Protein AF-A0A2K3MEK4-F1 (afdb_monomer_lite)

InterPro domains:
  IPR025799 Protein arginine N-methyltransferase [PTHR11006] (7-60)
  IPR029063 S-adenosyl-L-methionine-dependent methyltransferase superfamily [G3DSA:3.40.50.150] (4-60)
  IPR029063 S-adenosyl-L-methionine-dependent methyltransferase superfamily [SSF53335] (7-60)

Secondary structure (DSSP, 8-state):
----TT-EEEEES-TT-HHHHHHHHTT-SEEEEE-SSTHHHHHHHHHHHTT-TTTEEEE-

Sequence (60 aa):
MIPCIARVIVDVGCGTGILSIYCALAGARKVYAIEASEMALLAERIVEDNRLSEVITVLQ

Organism: Trifolium pratense (NCBI:txid57577)

Foldseek 3Di:
DDQQAAAEEEAAQCQLVPVVVVNVVSHYQAYEYEHPDPSLVNNVVSCVVVVNCNRYDYDD

Radius of gyration: 10.3 Å; chains: 1; bounding box: 21×29×21 Å

Structure (mmCIF, N/CA/C/O backbone):
data_AF-A0A2K3MEK4-F1
#
_entry.id   AF-A0A2K3MEK4-F1
#
loop_
_atom_site.group_PDB
_atom_site.id
_atom_site.type_symbol
_atom_site.label_atom_id
_atom_site.label_alt_id
_atom_site.label_comp_id
_atom_site.label_asym_id
_atom_site.label_entity_id
_atom_site.label_seq_id
_atom_site.pdbx_PDB_ins_code
_atom_site.Cartn_x
_atom_site.Cartn_y
_atom_site.Cartn_z
_atom_site.occupancy
_atom_site.B_iso_or_equiv
_atom_site.auth_seq_id
_atom_site.auth_comp_id
_atom_site.auth_asym_id
_atom_site.auth_atom_id
_atom_site.pdbx_PDB_model_num
ATOM 1 N N . MET A 1 1 ? -0.459 20.596 -4.913 1.00 54.62 1 MET A N 1
ATOM 2 C CA . MET A 1 1 ? -0.756 19.155 -4.757 1.00 54.62 1 MET A CA 1
ATOM 3 C C . MET A 1 1 ? -1.735 18.788 -5.865 1.00 54.62 1 MET A C 1
ATOM 5 O O . MET A 1 1 ? -2.767 19.440 -5.938 1.00 54.62 1 MET A O 1
ATOM 9 N N . ILE A 1 2 ? -1.393 17.883 -6.789 1.00 64.00 2 ILE A N 1
ATOM 10 C CA . ILE A 1 2 ? -2.316 17.488 -7.869 1.00 64.00 2 ILE A CA 1
ATOM 11 C C . ILE A 1 2 ? -3.301 16.467 -7.277 1.00 64.00 2 ILE A C 1
ATOM 13 O O . ILE A 1 2 ? -2.854 15.404 -6.850 1.00 64.00 2 ILE A O 1
ATOM 17 N N . PRO A 1 3 ? -4.610 16.757 -7.211 1.00 66.50 3 PRO A N 1
ATOM 18 C CA . PRO A 1 3 ? -5.580 15.808 -6.677 1.00 66.50 3 PRO A CA 1
ATOM 19 C C . PRO A 1 3 ? -5.691 14.583 -7.599 1.00 66.50 3 PRO A C 1
ATOM 21 O O . PRO A 1 3 ? -5.832 14.731 -8.815 1.00 66.50 3 PRO A O 1
ATOM 24 N N . CYS A 1 4 ? -5.642 13.373 -7.030 1.00 75.69 4 CYS A N 1
ATOM 25 C CA . CYS A 1 4 ? -5.669 12.092 -7.758 1.00 75.69 4 CYS A CA 1
ATOM 26 C C . CYS A 1 4 ? -7.088 11.623 -8.137 1.00 75.69 4 CYS A C 1
ATOM 28 O O . CYS A 1 4 ? -7.259 10.479 -8.557 1.00 75.69 4 CYS A O 1
ATOM 30 N N . ILE A 1 5 ? -8.081 12.515 -8.035 1.00 82.94 5 ILE A N 1
ATOM 31 C CA . ILE A 1 5 ? -9.515 12.226 -8.177 1.00 82.94 5 ILE A CA 1
ATOM 32 C C . ILE A 1 5 ? -9.790 11.350 -9.405 1.00 82.94 5 ILE A C 1
ATOM 34 O O . ILE A 1 5 ? -9.479 11.724 -10.538 1.00 82.94 5 ILE A O 1
ATOM 38 N N . ALA A 1 6 ? -10.386 10.185 -9.149 1.00 82.38 6 ALA A N 1
ATOM 39 C CA . ALA A 1 6 ? -10.853 9.219 -10.142 1.00 82.38 6 ALA A CA 1
ATOM 40 C C . ALA A 1 6 ? -9.773 8.647 -11.084 1.00 82.38 6 ALA A C 1
ATOM 42 O O . ALA A 1 6 ? -10.097 8.138 -12.160 1.00 82.38 6 ALA A O 1
ATOM 43 N N . ARG A 1 7 ? -8.491 8.684 -10.701 1.00 94.06 7 ARG A N 1
ATOM 44 C CA . ARG A 1 7 ? -7.406 8.046 -11.466 1.00 94.06 7 ARG A CA 1
ATOM 45 C C . ARG A 1 7 ? -7.095 6.644 -10.955 1.00 94.06 7 ARG A C 1
ATOM 47 O O . ARG A 1 7 ? -7.352 6.321 -9.799 1.00 94.06 7 ARG A O 1
ATOM 54 N N . VAL A 1 8 ? -6.552 5.820 -11.846 1.00 97.19 8 VAL A N 1
ATOM 55 C CA . VAL A 1 8 ? -5.891 4.564 -11.474 1.00 97.19 8 VAL A CA 1
ATOM 56 C C . VAL A 1 8 ? -4.411 4.878 -11.301 1.00 97.19 8 VAL A C 1
ATOM 58 O O . VAL A 1 8 ? -3.831 5.527 -12.171 1.00 97.19 8 VAL A O 1
ATOM 61 N N . ILE A 1 9 ?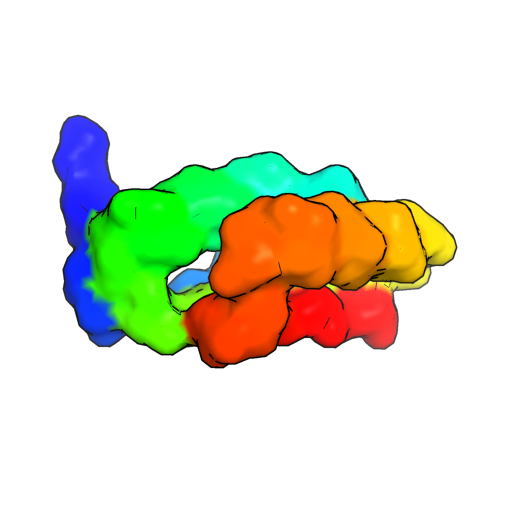 -3.834 4.461 -10.179 1.00 97.38 9 ILE A N 1
ATOM 62 C CA . ILE A 1 9 ? -2.440 4.715 -9.811 1.00 97.38 9 ILE A CA 1
ATOM 63 C C . ILE A 1 9 ? -1.693 3.384 -9.742 1.00 97.38 9 ILE A C 1
ATOM 65 O O . ILE A 1 9 ? -2.265 2.371 -9.340 1.00 97.38 9 ILE A O 1
ATOM 69 N N . VAL A 1 10 ? -0.420 3.402 -10.123 1.00 98.12 10 VAL A N 1
ATOM 70 C CA . VAL A 1 10 ? 0.516 2.298 -9.903 1.00 98.12 10 VAL A CA 1
ATOM 71 C C . VAL A 1 10 ? 1.653 2.827 -9.038 1.00 98.12 10 VAL A C 1
ATOM 73 O O . VAL A 1 10 ? 2.247 3.851 -9.372 1.00 98.12 10 VAL A O 1
ATOM 76 N N . ASP A 1 11 ? 1.919 2.143 -7.933 1.00 98.00 11 ASP A N 1
ATOM 77 C CA . ASP A 1 11 ? 2.992 2.424 -6.981 1.00 98.00 11 ASP A CA 1
ATOM 78 C C . ASP A 1 11 ? 4.001 1.272 -7.064 1.00 98.00 11 ASP A C 1
ATOM 80 O O . ASP A 1 11 ? 3.676 0.140 -6.713 1.00 98.00 11 ASP A O 1
ATOM 84 N N . VAL A 1 12 ? 5.184 1.527 -7.631 1.00 98.25 12 VAL A N 1
ATOM 85 C CA . VAL A 1 12 ? 6.194 0.496 -7.928 1.00 98.25 12 VAL A CA 1
ATOM 86 C C . VAL A 1 12 ? 7.273 0.514 -6.851 1.00 98.25 12 VAL A C 1
ATOM 88 O O . VAL A 1 12 ? 7.946 1.529 -6.684 1.00 98.25 12 VAL A O 1
ATOM 91 N N . GLY A 1 13 ? 7.471 -0.614 -6.169 1.00 97.56 13 GLY A N 1
ATOM 92 C CA . GLY A 1 13 ? 8.321 -0.693 -4.980 1.00 97.56 13 GLY A CA 1
ATOM 93 C C . GLY A 1 13 ? 7.649 -0.012 -3.793 1.00 97.56 13 GLY A C 1
ATOM 94 O O . GLY A 1 13 ? 8.223 0.895 -3.189 1.00 97.56 13 GLY A O 1
ATOM 95 N N . CYS A 1 14 ? 6.401 -0.393 -3.504 1.00 97.88 14 CYS A N 1
ATOM 96 C CA . CYS A 1 14 ? 5.580 0.333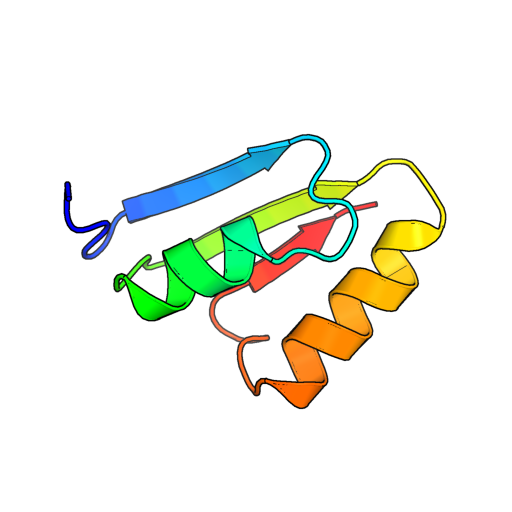 -2.541 1.00 97.88 14 CYS A CA 1
ATOM 97 C C . CYS A 1 14 ? 6.086 0.207 -1.094 1.00 97.88 14 CYS A C 1
ATOM 99 O O . CYS A 1 14 ? 5.687 1.009 -0.244 1.00 97.88 14 CYS A O 1
ATOM 101 N N . GLY A 1 15 ? 6.953 -0.768 -0.782 1.00 98.12 15 GLY A N 1
ATOM 102 C CA . GLY A 1 15 ? 7.459 -0.997 0.568 1.00 98.12 15 GLY A CA 1
ATOM 103 C C . GLY A 1 15 ? 6.310 -1.225 1.548 1.00 98.12 15 GLY A C 1
ATOM 104 O O . GLY A 1 15 ? 5.596 -2.210 1.445 1.00 98.12 15 GLY A O 1
ATOM 105 N N . THR A 1 16 ? 6.092 -0.295 2.484 1.00 97.38 16 THR A N 1
ATOM 106 C CA . THR A 1 16 ? 4.948 -0.321 3.422 1.00 97.38 16 THR A CA 1
ATOM 107 C C . THR A 1 16 ? 3.606 0.091 2.804 1.00 97.38 16 THR A C 1
ATOM 109 O O . THR A 1 16 ? 2.579 -0.012 3.468 1.00 97.38 16 THR A O 1
ATOM 112 N N . GLY A 1 17 ? 3.592 0.625 1.580 1.00 97.75 17 GLY A N 1
ATOM 113 C CA . GLY A 1 17 ? 2.387 1.122 0.910 1.00 97.75 17 GLY A CA 1
ATOM 114 C C . GLY A 1 17 ? 1.968 2.545 1.303 1.00 97.75 17 GLY A C 1
ATOM 115 O O . GLY A 1 17 ? 0.851 2.960 0.998 1.00 97.75 17 GLY A O 1
ATOM 116 N N . ILE A 1 18 ? 2.828 3.334 1.962 1.00 98.06 18 ILE A N 1
ATOM 117 C CA . ILE A 1 18 ? 2.461 4.684 2.438 1.00 98.06 18 ILE A CA 1
ATOM 118 C C . ILE A 1 18 ? 2.040 5.636 1.306 1.00 98.06 18 ILE A C 1
ATOM 120 O O . ILE A 1 18 ? 1.079 6.394 1.457 1.00 98.06 18 ILE A O 1
ATOM 124 N N . LEU A 1 19 ? 2.713 5.583 0.152 1.00 97.31 19 LEU A N 1
ATOM 125 C CA . LEU A 1 19 ? 2.350 6.409 -1.004 1.00 97.31 19 LEU A CA 1
ATOM 126 C C . LEU A 1 19 ? 1.025 5.946 -1.614 1.00 97.31 19 LEU A C 1
ATOM 128 O O . LEU A 1 19 ? 0.174 6.779 -1.926 1.00 97.31 19 LEU A O 1
ATOM 132 N N . SER A 1 20 ? 0.801 4.633 -1.678 1.00 98.00 20 SER A N 1
ATOM 133 C CA . SER A 1 20 ? -0.484 4.054 -2.067 1.00 98.00 20 SER A CA 1
ATOM 134 C C . SER A 1 20 ? -1.645 4.533 -1.187 1.00 98.00 20 SER A C 1
ATOM 136 O O . SER A 1 20 ? -2.703 4.900 -1.706 1.00 98.00 20 SER A O 1
ATOM 138 N N . ILE A 1 21 ? -1.437 4.626 0.130 1.00 97.88 21 ILE A N 1
ATOM 139 C CA . ILE A 1 21 ? -2.422 5.164 1.082 1.00 97.88 21 ILE A CA 1
ATOM 140 C C . ILE A 1 21 ? -2.697 6.640 0.808 1.00 97.88 21 ILE A C 1
ATOM 142 O O . ILE A 1 21 ? -3.856 7.042 0.710 1.00 97.88 21 ILE A O 1
ATOM 146 N N . TYR A 1 22 ? -1.661 7.456 0.610 1.00 96.94 22 TYR A N 1
ATOM 147 C CA . TYR A 1 22 ? -1.853 8.864 0.258 1.00 96.94 22 TYR A CA 1
ATOM 148 C C . TYR A 1 22 ? -2.599 9.043 -1.065 1.00 96.94 22 TYR A C 1
ATOM 150 O O . TYR A 1 22 ? -3.459 9.917 -1.160 1.00 96.94 22 TYR A O 1
ATOM 158 N N . CYS A 1 23 ? -2.346 8.199 -2.065 1.00 96.12 23 CYS A N 1
ATOM 159 C CA . CYS A 1 23 ? -3.101 8.210 -3.314 1.00 96.12 23 CYS A CA 1
ATOM 160 C C . CYS A 1 23 ? -4.580 7.862 -3.100 1.00 96.12 23 CYS A C 1
ATOM 162 O O . CYS A 1 23 ? -5.445 8.546 -3.653 1.00 96.12 23 CYS A O 1
ATOM 164 N N . ALA A 1 24 ? -4.881 6.856 -2.275 1.00 96.69 24 ALA A N 1
ATOM 165 C CA . ALA A 1 24 ? -6.254 6.503 -1.922 1.00 96.69 24 ALA A CA 1
ATOM 166 C C . ALA A 1 24 ? -6.970 7.656 -1.195 1.00 96.69 24 ALA A C 1
ATOM 168 O O . ALA A 1 24 ? -8.065 8.050 -1.596 1.00 96.69 24 ALA A O 1
ATOM 169 N N . LEU A 1 25 ? -6.319 8.278 -0.206 1.00 95.25 25 LEU A N 1
ATOM 170 C CA . LEU A 1 25 ? -6.852 9.440 0.520 1.00 95.25 25 LEU A CA 1
ATOM 171 C C . LEU A 1 25 ? -7.015 10.680 -0.375 1.00 95.25 25 LEU A C 1
ATOM 173 O O . LEU A 1 25 ? -7.926 11.479 -0.173 1.00 95.25 25 LEU A O 1
ATOM 177 N N . ALA A 1 26 ? -6.177 10.825 -1.403 1.00 95.50 26 ALA A N 1
ATOM 178 C CA . ALA A 1 26 ? -6.288 11.875 -2.416 1.00 95.50 26 ALA A CA 1
ATOM 179 C C . ALA A 1 26 ? -7.390 11.614 -3.467 1.00 95.50 26 ALA A C 1
ATOM 181 O O . ALA A 1 26 ? -7.500 12.369 -4.441 1.00 95.50 26 ALA A O 1
ATOM 182 N N . GLY A 1 27 ? -8.195 10.558 -3.295 1.00 94.88 27 GLY A N 1
ATOM 183 C CA . GLY A 1 27 ? -9.348 10.242 -4.137 1.00 94.88 27 GLY A CA 1
ATOM 184 C C . GLY A 1 27 ? -9.029 9.389 -5.365 1.00 94.88 27 GLY A C 1
ATOM 185 O O . GL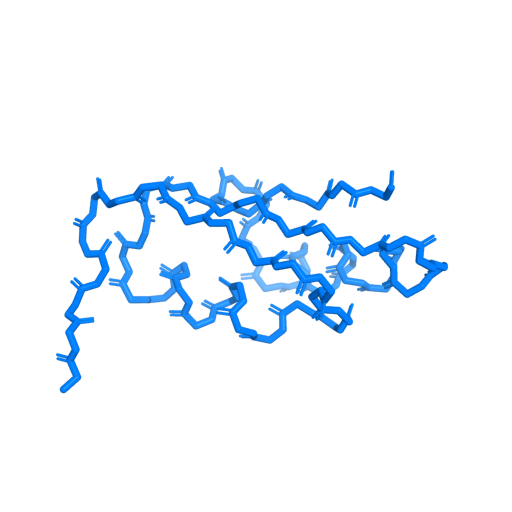Y A 1 27 ? -9.762 9.458 -6.358 1.00 94.88 27 GLY A O 1
ATOM 186 N N . ALA A 1 28 ? -7.941 8.612 -5.346 1.00 97.00 28 ALA A N 1
ATOM 187 C CA . ALA A 1 28 ? -7.698 7.618 -6.389 1.00 97.00 28 ALA A CA 1
ATOM 188 C C . ALA A 1 28 ? -8.869 6.623 -6.473 1.00 97.00 28 ALA A C 1
ATOM 190 O O . ALA A 1 28 ? -9.415 6.189 -5.463 1.00 97.00 28 ALA A O 1
ATOM 191 N N . ARG A 1 29 ? -9.243 6.240 -7.699 1.00 97.00 29 ARG A N 1
ATOM 192 C CA . ARG A 1 29 ? -10.265 5.209 -7.945 1.00 97.00 29 ARG A CA 1
ATOM 193 C C . ARG A 1 29 ? -9.742 3.816 -7.607 1.00 97.00 29 ARG A C 1
ATOM 195 O O . ARG A 1 29 ? -10.498 2.976 -7.139 1.00 97.00 29 ARG A O 1
ATOM 202 N N . LYS A 1 30 ? -8.474 3.561 -7.925 1.00 97.94 30 LYS A N 1
ATOM 203 C CA . LYS A 1 30 ? -7.787 2.296 -7.663 1.00 97.94 30 LYS A CA 1
ATOM 204 C C . LYS A 1 30 ? -6.291 2.559 -7.560 1.00 97.94 30 LYS A C 1
ATOM 206 O O . LYS A 1 30 ? -5.773 3.387 -8.314 1.00 97.94 30 LYS A O 1
ATOM 211 N N . VAL A 1 31 ? -5.609 1.848 -6.676 1.00 98.44 31 VAL A N 1
ATOM 212 C CA . VAL A 1 31 ? -4.150 1.840 -6.570 1.00 98.44 31 VAL A CA 1
ATOM 213 C C . VAL A 1 31 ? -3.663 0.399 -6.669 1.00 98.44 31 VAL A C 1
ATOM 215 O O . VAL A 1 31 ? -4.173 -0.469 -5.964 1.00 98.44 31 VAL A O 1
ATOM 218 N N . TYR A 1 32 ? -2.693 0.151 -7.543 1.00 98.62 32 TYR A N 1
ATOM 219 C CA . TYR A 1 32 ? -1.944 -1.101 -7.593 1.00 98.62 32 TYR A CA 1
ATOM 220 C C . TYR A 1 32 ? -0.585 -0.871 -6.944 1.00 98.62 32 TYR A C 1
ATOM 222 O O . TYR A 1 32 ? 0.232 -0.126 -7.485 1.00 98.62 32 TYR A O 1
ATOM 230 N N . ALA A 1 33 ? -0.380 -1.469 -5.778 1.00 98.62 33 ALA A N 1
ATOM 231 C CA . ALA A 1 33 ? 0.834 -1.348 -4.986 1.00 98.62 33 ALA A CA 1
ATOM 232 C C . ALA A 1 33 ? 1.707 -2.580 -5.244 1.00 98.62 33 ALA A C 1
ATOM 234 O O . ALA A 1 33 ? 1.331 -3.680 -4.862 1.00 98.62 33 ALA A O 1
ATOM 235 N N . ILE A 1 34 ? 2.818 -2.415 -5.957 1.00 98.62 34 ILE A N 1
ATOM 236 C CA . ILE A 1 34 ? 3.683 -3.518 -6.385 1.00 98.62 34 ILE A CA 1
ATOM 237 C C . ILE A 1 34 ? 4.908 -3.564 -5.476 1.00 98.62 34 ILE A C 1
ATOM 239 O O . ILE A 1 34 ? 5.641 -2.576 -5.393 1.00 98.62 34 ILE A O 1
ATOM 243 N N . GLU A 1 35 ? 5.170 -4.701 -4.843 1.00 98.38 35 GLU A N 1
ATOM 244 C CA . GLU A 1 35 ? 6.333 -4.898 -3.974 1.00 98.38 35 GLU A CA 1
ATOM 245 C C . GLU A 1 35 ? 6.868 -6.322 -4.102 1.00 98.38 35 GLU A C 1
ATOM 247 O O . GLU A 1 35 ? 6.215 -7.266 -3.696 1.00 98.38 35 GLU A O 1
ATOM 252 N N . ALA A 1 36 ? 8.083 -6.478 -4.627 1.00 97.81 36 ALA A N 1
ATOM 253 C CA . ALA A 1 36 ? 8.637 -7.797 -4.935 1.00 97.81 36 ALA A CA 1
ATOM 254 C C . ALA A 1 36 ? 9.091 -8.590 -3.695 1.00 97.81 36 ALA A C 1
ATOM 256 O O . ALA A 1 36 ? 9.321 -9.798 -3.774 1.00 97.81 36 ALA A O 1
ATOM 257 N N . SER A 1 37 ? 9.314 -7.916 -2.564 1.00 98.12 37 SER A N 1
ATOM 258 C CA . SER A 1 37 ? 9.765 -8.554 -1.328 1.00 98.12 37 SER A CA 1
ATOM 259 C C . SER A 1 37 ? 8.602 -8.975 -0.427 1.00 98.12 37 SER A C 1
ATOM 261 O O . SER A 1 37 ? 7.464 -8.546 -0.588 1.00 98.12 37 SER A O 1
ATOM 263 N N . GLU A 1 38 ? 8.915 -9.739 0.622 1.00 97.50 38 GLU A N 1
ATOM 264 C CA . GLU A 1 38 ? 7.964 -10.105 1.688 1.00 97.50 38 GLU A CA 1
ATOM 265 C C . GLU A 1 38 ? 7.355 -8.890 2.416 1.00 97.50 38 GLU A C 1
ATOM 267 O O . GLU A 1 38 ? 6.404 -9.025 3.187 1.00 97.50 38 GLU A O 1
ATOM 272 N N . MET A 1 39 ? 7.873 -7.681 2.167 1.00 97.69 39 MET A N 1
ATOM 273 C CA . MET A 1 39 ? 7.270 -6.436 2.633 1.00 97.69 39 MET A CA 1
ATOM 274 C C . MET A 1 39 ? 5.844 -6.241 2.089 1.00 97.69 39 MET A C 1
ATOM 276 O O . MET A 1 39 ? 5.044 -5.581 2.751 1.00 97.69 39 MET A O 1
ATOM 280 N N . ALA A 1 40 ? 5.492 -6.870 0.959 1.00 98.25 40 ALA A N 1
ATOM 281 C CA . ALA A 1 40 ? 4.134 -6.889 0.417 1.00 98.25 40 ALA A CA 1
ATOM 282 C C . ALA A 1 40 ? 3.102 -7.409 1.434 1.00 98.25 40 ALA A C 1
ATOM 284 O O . ALA A 1 40 ? 2.046 -6.802 1.598 1.00 98.25 40 ALA A O 1
ATOM 285 N N . LEU A 1 41 ? 3.436 -8.447 2.210 1.00 98.31 41 LEU A N 1
ATOM 286 C CA . LEU A 1 41 ? 2.552 -8.995 3.249 1.00 98.31 41 LEU A CA 1
ATOM 287 C C . LEU A 1 41 ? 2.292 -7.989 4.378 1.00 98.31 41 LEU A C 1
ATOM 289 O O . LEU A 1 41 ? 1.203 -7.936 4.952 1.00 98.31 41 LEU A O 1
ATOM 293 N N . LEU A 1 42 ? 3.303 -7.185 4.723 1.00 98.44 42 LEU A N 1
ATOM 294 C CA . LEU A 1 42 ? 3.136 -6.094 5.679 1.00 98.44 42 LEU A CA 1
ATOM 295 C C . LEU A 1 42 ? 2.306 -4.960 5.066 1.00 98.44 42 LEU A C 1
ATOM 297 O O . LEU A 1 42 ? 1.432 -4.426 5.744 1.00 98.44 42 LEU A O 1
ATOM 301 N N . ALA A 1 43 ? 2.545 -4.611 3.800 1.00 98.62 43 ALA A N 1
ATOM 302 C CA . ALA A 1 43 ? 1.771 -3.598 3.089 1.00 98.62 43 ALA A CA 1
ATOM 303 C C . ALA A 1 43 ? 0.281 -3.965 3.017 1.00 98.62 43 ALA A C 1
ATOM 305 O O . ALA A 1 43 ? -0.562 -3.113 3.283 1.00 98.62 43 ALA A O 1
ATOM 306 N N . GLU A 1 44 ? -0.051 -5.231 2.743 1.00 98.56 44 GLU A N 1
ATOM 307 C CA . GLU A 1 44 ? -1.431 -5.738 2.751 1.00 98.56 44 GLU A CA 1
ATOM 308 C C . GLU A 1 44 ? -2.112 -5.526 4.103 1.00 98.56 44 GLU A C 1
ATOM 310 O O . GLU A 1 44 ? -3.207 -4.965 4.156 1.00 98.56 44 GLU A O 1
ATOM 315 N N . ARG A 1 45 ? -1.438 -5.890 5.203 1.00 98.62 45 ARG A N 1
ATOM 316 C CA . ARG A 1 45 ? -1.959 -5.674 6.564 1.00 98.62 45 ARG A CA 1
ATOM 317 C C . ARG A 1 45 ? -2.165 -4.197 6.869 1.00 98.62 45 ARG A C 1
ATOM 319 O O . ARG A 1 45 ? -3.205 -3.823 7.395 1.00 98.62 45 ARG A O 1
ATOM 326 N N . ILE A 1 46 ? -1.209 -3.342 6.498 1.00 98.56 46 ILE A N 1
ATOM 327 C CA . ILE A 1 46 ? -1.335 -1.892 6.692 1.00 98.56 46 ILE A CA 1
ATOM 328 C C . ILE A 1 46 ? -2.536 -1.354 5.895 1.00 98.56 46 ILE A C 1
ATOM 330 O O . ILE A 1 46 ? -3.291 -0.527 6.408 1.00 98.56 46 ILE A O 1
ATOM 334 N N . VAL A 1 47 ? -2.744 -1.810 4.658 1.00 98.62 47 VAL A N 1
ATOM 335 C CA . VAL A 1 47 ? -3.903 -1.423 3.836 1.00 98.62 47 VAL A CA 1
ATOM 336 C C . VAL A 1 47 ? -5.221 -1.856 4.489 1.00 98.62 47 VAL A C 1
ATOM 338 O O . VAL A 1 47 ? -6.164 -1.058 4.536 1.00 98.62 47 VAL A O 1
ATOM 341 N N . GLU A 1 48 ? -5.282 -3.077 5.023 1.00 98.56 48 GLU A N 1
ATOM 342 C CA . GLU A 1 48 ? -6.450 -3.616 5.730 1.00 98.56 48 GLU A CA 1
ATOM 343 C C . GLU A 1 48 ? -6.750 -2.848 7.025 1.00 98.5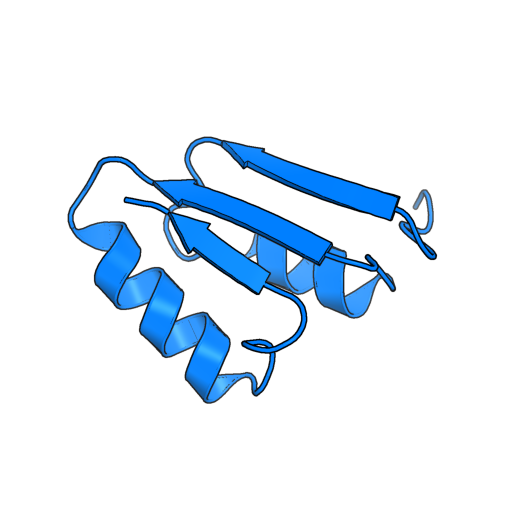6 48 GLU A C 1
ATOM 345 O O . GLU A 1 48 ? -7.882 -2.395 7.219 1.00 98.56 48 GLU A O 1
ATOM 350 N N . ASP A 1 49 ? -5.737 -2.598 7.858 1.00 98.44 49 ASP A N 1
ATOM 351 C CA . ASP A 1 49 ? -5.854 -1.839 9.111 1.00 98.44 49 ASP A CA 1
ATOM 352 C C . ASP A 1 49 ? -6.386 -0.414 8.872 1.00 98.44 49 ASP A C 1
ATOM 354 O O . ASP A 1 49 ? -7.128 0.140 9.689 1.00 98.44 49 ASP A O 1
ATOM 358 N N . ASN A 1 50 ? -6.057 0.173 7.716 1.00 98.00 50 ASN A N 1
ATOM 359 C CA . ASN A 1 50 ? -6.552 1.484 7.289 1.00 98.00 50 ASN A CA 1
ATOM 360 C C . ASN A 1 50 ? -7.906 1.430 6.560 1.00 98.00 50 ASN A C 1
ATOM 362 O O . ASN A 1 50 ? -8.436 2.479 6.192 1.00 98.00 50 ASN A O 1
ATOM 366 N N . ARG A 1 51 ? -8.499 0.242 6.375 1.00 98.31 51 ARG A N 1
ATOM 367 C CA . ARG A 1 51 ? -9.779 0.013 5.674 1.00 98.31 51 ARG A CA 1
ATOM 368 C C . ARG A 1 51 ? -9.765 0.486 4.218 1.00 98.31 51 ARG A C 1
ATOM 370 O O . ARG A 1 51 ? -10.762 1.005 3.716 1.00 98.31 51 ARG A O 1
ATOM 377 N N . LEU A 1 52 ? -8.632 0.320 3.538 1.00 98.38 52 LEU A N 1
ATOM 378 C CA . LEU A 1 52 ? -8.430 0.781 2.160 1.00 98.38 52 LEU A CA 1
ATOM 379 C C . LEU A 1 52 ? -8.384 -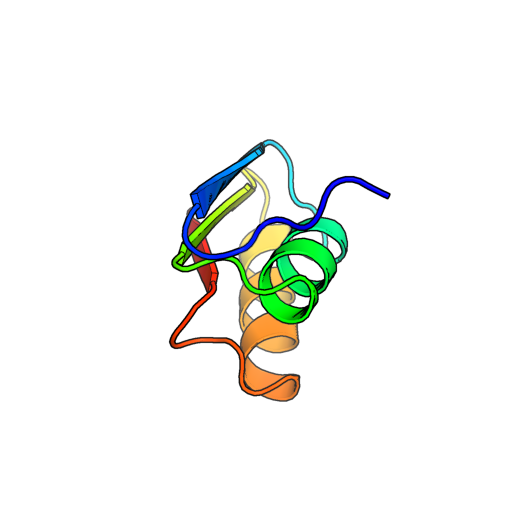0.354 1.127 1.00 98.38 52 LEU A C 1
ATOM 381 O O . LEU A 1 52 ? -8.137 -0.077 -0.046 1.00 98.38 52 LEU A O 1
ATOM 385 N N . SER A 1 53 ? -8.672 -1.599 1.519 1.00 98.31 53 SER A N 1
ATOM 386 C CA . SER A 1 53 ? -8.583 -2.793 0.658 1.00 98.31 53 SER A CA 1
ATOM 387 C C . SER A 1 53 ? -9.473 -2.745 -0.594 1.00 98.31 53 SER A C 1
ATOM 389 O O . SER A 1 53 ? -9.163 -3.362 -1.610 1.00 98.31 53 SER A O 1
ATOM 391 N N . GLU A 1 54 ? -10.556 -1.964 -0.573 1.00 98.00 54 GLU A N 1
ATOM 392 C CA . GLU A 1 54 ? -11.399 -1.738 -1.758 1.00 98.00 54 GLU A CA 1
ATOM 393 C C . GLU A 1 54 ? -10.669 -0.906 -2.833 1.00 98.00 54 GLU A C 1
ATOM 395 O O . GLU A 1 54 ? -10.780 -1.150 -4.040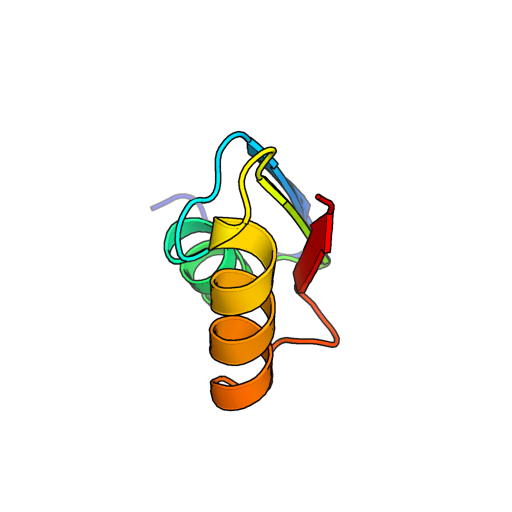 1.00 98.00 54 GLU A O 1
ATOM 400 N N . VAL A 1 55 ? -9.852 0.060 -2.403 1.00 98.12 55 VAL A N 1
ATOM 401 C CA . VAL A 1 55 ? -9.156 1.008 -3.285 1.00 98.12 55 VAL A CA 1
ATOM 402 C C . VAL A 1 55 ? -7.762 0.507 -3.652 1.00 98.12 55 VAL A C 1
ATOM 404 O O . VAL A 1 55 ? -7.364 0.615 -4.813 1.00 98.12 55 VAL A O 1
ATOM 407 N N . ILE A 1 56 ? -7.023 -0.052 -2.697 1.00 98.62 56 ILE A N 1
ATOM 408 C CA . ILE A 1 56 ? -5.630 -0.467 -2.868 1.00 98.62 56 ILE A CA 1
ATOM 409 C C . ILE A 1 56 ? -5.571 -1.988 -2.997 1.00 98.62 56 ILE A C 1
ATOM 411 O O . ILE A 1 56 ? -6.085 -2.710 -2.152 1.00 98.62 56 ILE A O 1
ATOM 415 N N . THR A 1 57 ? -4.920 -2.471 -4.050 1.00 98.75 57 THR A N 1
ATOM 416 C CA . THR A 1 57 ? -4.577 -3.884 -4.219 1.00 98.75 57 THR A CA 1
ATOM 417 C C . THR A 1 57 ? -3.064 -4.006 -4.212 1.00 98.75 57 THR A C 1
ATOM 419 O O . THR A 1 57 ? -2.401 -3.383 -5.043 1.00 98.75 57 THR A O 1
ATOM 422 N N . VAL A 1 58 ? -2.535 -4.787 -3.274 1.00 98.56 58 VAL A N 1
ATOM 423 C CA . VAL A 1 58 ? -1.112 -5.120 -3.227 1.00 98.56 58 VAL A CA 1
ATOM 424 C C . VAL A 1 58 ? -0.852 -6.304 -4.156 1.00 98.56 58 VAL A C 1
ATOM 426 O O . VAL A 1 58 ? -1.673 -7.212 -4.268 1.00 98.56 58 VAL A O 1
ATOM 429 N N . LEU A 1 59 ? 0.255 -6.238 -4.885 1.00 98.31 59 LEU A N 1
ATOM 430 C CA . LEU A 1 59 ? 0.737 -7.256 -5.803 1.00 98.31 59 LEU A CA 1
ATOM 431 C C . LEU A 1 59 ? 2.187 -7.556 -5.418 1.00 98.31 59 LEU A C 1
ATOM 433 O O . LEU A 1 59 ? 3.027 -6.654 -5.484 1.00 98.31 59 LEU A O 1
ATOM 437 N N . GLN A 1 60 ? 2.453 -8.797 -5.012 1.00 95.69 60 GLN A N 1
ATOM 438 C CA . GLN A 1 60 ? 3.809 -9.286 -4.763 1.00 95.69 60 GLN A CA 1
ATOM 439 C C . GLN A 1 60 ? 4.457 -9.783 -6.059 1.00 95.69 60 GLN A C 1
ATOM 441 O O . GLN A 1 60 ? 3.809 -10.599 -6.757 1.00 95.69 60 GLN A O 1
#

pLDDT: mean 95.07, std 8.7, range [54.62, 98.75]